Protein AF-A0A3C0X051-F1 (afdb_monomer)

pLDDT: mean 78.28, std 17.25, range [31.09, 95.81]

Solvent-accessible surface area (backbone atoms only — not comparable to full-atom values): 8917 Å² total; per-residue (Å²): 132,91,82,74,86,75,77,48,62,54,75,49,78,59,100,89,46,79,49,66,51,68,58,76,50,65,66,64,49,73,49,76,49,76,46,72,47,66,72,23,72,44,78,44,80,59,73,68,34,31,42,35,42,32,16,75,39,94,47,26,27,26,36,32,37,26,36,60,51,88,86,37,63,36,43,27,34,36,43,36,42,40,34,45,73,89,72,50,76,48,75,51,75,41,71,85,37,72,36,58,45,84,43,78,78,40,78,74,41,54,67,82,45,73,38,46,43,37,39,38,39,35,39,37,39,81,84,82,65,48,78,45,68,41,40,41,42,47,46,52,50,90,52,102,83,53,46,46,42,34,37,52,23,44,74,63,127

Structure (mmCIF, N/CA/C/O backbone):
data_AF-A0A3C0X051-F1
#
_entry.id   AF-A0A3C0X051-F1
#
loop_
_atom_site.group_PDB
_atom_site.id
_atom_site.type_symbol
_atom_site.label_atom_id
_atom_site.label_alt_id
_atom_site.label_comp_id
_atom_site.label_asym_id
_atom_site.label_entity_id
_atom_site.label_seq_id
_atom_site.pdbx_PDB_ins_code
_atom_site.Cartn_x
_atom_site.Cartn_y
_atom_site.Cartn_z
_atom_site.occupancy
_atom_site.B_iso_or_equiv
_atom_site.auth_seq_id
_atom_site.auth_comp_id
_atom_site.auth_asym_id
_atom_site.auth_atom_id
_atom_site.pdbx_PDB_model_num
ATOM 1 N N . MET A 1 1 ? 21.193 -5.596 14.760 1.00 38.62 1 MET A N 1
ATOM 2 C CA . MET A 1 1 ? 20.441 -4.502 15.402 1.00 38.62 1 MET A CA 1
ATOM 3 C C . MET A 1 1 ? 19.697 -5.107 16.568 1.00 38.62 1 MET A C 1
ATOM 5 O O . MET A 1 1 ? 19.068 -6.141 16.384 1.00 38.62 1 MET A O 1
ATOM 9 N N . GLU A 1 2 ? 19.840 -4.529 17.753 1.00 31.09 2 GLU A N 1
ATOM 10 C CA . GLU A 1 2 ? 19.081 -4.946 18.927 1.00 31.09 2 GLU A CA 1
ATOM 11 C C . GLU A 1 2 ? 17.668 -4.363 18.815 1.00 31.09 2 GLU A C 1
ATOM 13 O O . GLU A 1 2 ? 17.499 -3.149 18.740 1.00 31.09 2 GLU A O 1
ATOM 18 N N . SER A 1 3 ? 16.667 -5.236 18.709 1.00 50.62 3 SER A N 1
ATOM 19 C CA . SER A 1 3 ? 15.252 -4.871 18.630 1.00 50.62 3 SER A CA 1
ATOM 20 C C . SER A 1 3 ? 14.593 -5.276 19.942 1.00 50.62 3 SER A C 1
ATOM 22 O O . SER A 1 3 ? 13.907 -6.291 20.020 1.00 50.62 3 SER A O 1
ATOM 24 N N . THR A 1 4 ? 14.873 -4.524 21.006 1.00 55.38 4 THR A N 1
ATOM 25 C CA . THR A 1 4 ? 14.166 -4.693 22.278 1.00 55.38 4 THR A CA 1
ATOM 26 C C . THR A 1 4 ? 12.887 -3.859 22.200 1.00 55.38 4 THR A C 1
ATOM 28 O O . THR A 1 4 ? 12.978 -2.632 22.115 1.00 55.38 4 THR A O 1
ATOM 31 N N . PRO A 1 5 ? 11.689 -4.473 22.179 1.00 58.03 5 PRO A N 1
ATOM 32 C CA . PRO A 1 5 ? 10.443 -3.725 22.070 1.00 58.03 5 PRO A CA 1
ATOM 33 C C . PRO A 1 5 ? 10.262 -2.827 23.297 1.00 58.03 5 PRO A C 1
ATOM 35 O O . PRO A 1 5 ? 10.159 -3.310 24.424 1.00 58.03 5 PRO A O 1
ATOM 38 N N . ILE A 1 6 ? 10.216 -1.511 23.088 1.00 65.12 6 ILE A N 1
ATOM 39 C CA . ILE A 1 6 ? 9.981 -0.549 24.167 1.00 65.12 6 ILE A CA 1
ATOM 40 C C . ILE A 1 6 ? 8.467 -0.424 24.369 1.00 65.12 6 ILE A C 1
ATOM 42 O O . ILE A 1 6 ? 7.734 -0.018 23.464 1.00 65.12 6 ILE A O 1
ATOM 46 N N . SER A 1 7 ? 7.990 -0.783 25.562 1.00 72.44 7 SER A N 1
ATOM 47 C CA . SER A 1 7 ? 6.597 -0.591 25.972 1.00 72.44 7 SER A CA 1
ATOM 48 C C . SER A 1 7 ? 6.515 0.517 27.016 1.00 72.44 7 SER A C 1
ATOM 50 O O . SER A 1 7 ? 7.044 0.367 28.114 1.00 72.44 7 SER A O 1
ATOM 52 N N . TYR A 1 8 ? 5.807 1.599 26.698 1.00 76.75 8 TYR A N 1
ATOM 53 C CA . TYR A 1 8 ? 5.527 2.711 27.602 1.00 76.75 8 TYR A CA 1
ATOM 54 C C . TYR A 1 8 ? 4.016 2.779 27.842 1.00 76.75 8 TYR A C 1
ATOM 56 O O . TYR A 1 8 ? 3.253 3.120 26.941 1.00 76.75 8 TYR A O 1
ATOM 64 N N . LYS A 1 9 ? 3.566 2.399 29.039 1.00 85.25 9 LYS A N 1
ATOM 65 C CA . LYS A 1 9 ? 2.149 2.423 29.426 1.00 85.25 9 LYS A CA 1
ATOM 66 C C . LYS A 1 9 ? 1.991 3.320 30.642 1.00 85.25 9 LYS A C 1
ATOM 68 O O . LYS A 1 9 ? 2.782 3.222 31.576 1.00 85.25 9 LYS A O 1
ATOM 73 N N . LEU A 1 10 ? 0.979 4.176 30.629 1.00 87.06 10 LEU A N 1
ATOM 74 C CA . LEU A 1 10 ? 0.605 4.991 31.776 1.00 87.06 10 LEU A CA 1
ATOM 75 C C . LEU A 1 10 ? -0.553 4.307 32.499 1.00 87.06 10 LEU A C 1
ATOM 77 O O . LEU A 1 10 ? -1.469 3.798 31.858 1.00 87.06 10 LEU A O 1
ATOM 81 N N . ASN A 1 11 ? -0.511 4.291 33.825 1.00 90.94 11 ASN A N 1
ATOM 82 C CA . ASN A 1 11 ? -1.621 3.843 34.653 1.00 90.94 11 ASN A CA 1
ATOM 83 C C . ASN A 1 11 ? -2.199 5.056 35.385 1.00 90.94 11 ASN A C 1
ATOM 85 O O . ASN A 1 11 ? -1.459 5.826 35.998 1.00 90.94 11 ASN A O 1
ATOM 89 N N . PHE A 1 12 ? -3.511 5.228 35.289 1.00 89.44 12 PHE A N 1
ATOM 90 C CA . PHE A 1 12 ? -4.265 6.245 36.001 1.00 89.44 12 PHE A CA 1
ATOM 91 C C . PHE A 1 12 ? -5.155 5.548 37.018 1.00 89.44 12 PHE A C 1
ATOM 93 O O . PHE A 1 12 ? -6.015 4.746 36.646 1.00 89.44 12 PHE A O 1
ATOM 100 N N . LYS A 1 13 ? -4.952 5.871 38.295 1.00 92.75 13 LYS A N 1
ATOM 101 C CA . LYS A 1 13 ? -5.675 5.253 39.401 1.00 92.75 13 LYS A CA 1
ATOM 102 C C . LYS A 1 13 ? -6.379 6.297 40.252 1.00 92.75 13 LYS A C 1
ATOM 104 O O . LYS A 1 13 ? -5.756 7.236 40.743 1.00 92.75 13 LYS A O 1
ATOM 109 N N . THR A 1 14 ? -7.674 6.099 40.442 1.00 91.25 14 THR A N 1
ATOM 110 C CA . THR A 1 14 ? -8.524 6.831 41.383 1.00 91.25 14 THR A CA 1
ATOM 111 C C . THR A 1 14 ? -9.233 5.828 42.297 1.00 91.25 14 THR A C 1
ATOM 113 O O . THR A 1 14 ? -9.035 4.619 42.177 1.00 91.25 14 THR A O 1
ATOM 116 N N . PHE A 1 15 ? -10.057 6.308 43.232 1.00 85.06 15 PHE A N 1
ATOM 117 C CA . PHE A 1 15 ? -10.869 5.425 44.079 1.00 85.06 15 PHE A CA 1
ATOM 118 C C . PHE A 1 15 ? -11.932 4.637 43.290 1.00 85.06 15 PHE A C 1
ATOM 120 O O . PHE A 1 15 ? -12.373 3.591 43.755 1.00 85.06 15 PHE A O 1
ATOM 127 N N . GLU A 1 16 ? -12.327 5.118 42.108 1.00 90.25 16 GLU A N 1
ATOM 128 C CA . GLU A 1 16 ? -13.413 4.544 41.300 1.00 90.25 16 GLU A CA 1
ATOM 129 C C . GLU A 1 16 ? -12.917 3.827 40.037 1.00 90.25 16 GLU A C 1
ATOM 131 O O . GLU A 1 16 ? -13.637 3.002 39.476 1.00 90.25 16 GLU A O 1
ATOM 136 N N . GLN A 1 17 ? -11.703 4.131 39.561 1.00 83.31 17 GLN A N 1
ATOM 137 C CA . GLN A 1 17 ? -11.182 3.613 38.297 1.00 83.31 17 GLN A CA 1
ATOM 138 C C . GLN A 1 17 ? -9.691 3.284 38.367 1.00 83.31 17 GLN A C 1
ATOM 140 O O . GLN A 1 17 ? -8.900 3.981 38.999 1.00 83.31 17 GLN A O 1
ATOM 145 N N . ASP A 1 18 ? -9.310 2.237 37.640 1.00 92.88 18 ASP A N 1
ATOM 146 C CA . ASP A 1 18 ? -7.927 1.829 37.410 1.00 92.88 18 ASP A CA 1
ATOM 147 C C . ASP A 1 18 ? -7.771 1.564 35.906 1.00 92.88 18 ASP A C 1
ATOM 149 O O . ASP A 1 18 ? -8.214 0.538 35.386 1.00 92.88 18 ASP A O 1
ATOM 153 N N . ILE A 1 19 ? -7.248 2.553 35.177 1.00 88.25 19 ILE A N 1
ATOM 154 C CA . ILE A 1 19 ? -7.156 2.531 33.713 1.00 88.25 19 ILE A CA 1
ATOM 155 C C . ILE A 1 19 ? -5.688 2.535 33.313 1.00 88.25 19 ILE A C 1
ATOM 157 O O . ILE A 1 19 ? -4.938 3.453 33.636 1.00 88.25 19 ILE A O 1
ATOM 161 N N . THR A 1 20 ? -5.287 1.535 32.533 1.00 87.50 20 THR A N 1
ATOM 162 C CA . THR A 1 20 ? -3.956 1.490 31.920 1.00 87.50 20 THR A CA 1
ATOM 163 C C . THR A 1 20 ? -4.067 1.820 30.441 1.00 87.50 20 THR A C 1
ATOM 165 O O . THR A 1 20 ? -4.882 1.229 29.730 1.00 87.50 20 THR A O 1
ATOM 168 N N . THR A 1 21 ? -3.249 2.753 29.960 1.00 77.94 21 THR A N 1
ATOM 169 C CA . THR A 1 21 ? -3.206 3.078 28.537 1.00 77.94 21 THR A CA 1
ATOM 170 C C . THR A 1 21 ? -2.700 1.877 27.732 1.00 77.94 21 THR A C 1
ATOM 172 O O . THR A 1 21 ? -1.866 1.098 28.215 1.00 77.94 21 THR A O 1
ATOM 175 N N . PRO A 1 22 ? -3.116 1.740 26.463 1.00 73.88 22 PRO A N 1
ATOM 176 C CA . PRO A 1 22 ? -2.357 0.934 25.514 1.00 73.88 22 PRO A CA 1
ATOM 177 C C . PRO A 1 22 ? -0.908 1.448 25.410 1.00 73.88 22 PRO A C 1
ATOM 179 O O . PRO A 1 22 ? -0.571 2.518 25.929 1.00 73.88 22 PRO A O 1
ATOM 182 N N . ASN A 1 23 ? -0.033 0.669 24.764 1.00 75.75 23 ASN A N 1
ATOM 183 C CA . ASN A 1 23 ? 1.353 1.089 24.558 1.00 75.75 23 ASN A CA 1
ATOM 184 C C . ASN A 1 23 ? 1.379 2.434 23.813 1.00 75.75 23 ASN A C 1
ATOM 186 O O . ASN A 1 23 ? 0.811 2.544 22.728 1.00 75.75 23 ASN A O 1
ATOM 190 N N . LEU A 1 24 ? 2.024 3.442 24.403 1.00 68.94 24 LEU A N 1
ATOM 191 C CA . LEU A 1 24 ? 2.071 4.802 23.867 1.00 68.94 24 LEU A CA 1
ATOM 192 C C . LEU A 1 24 ? 2.844 4.865 22.542 1.00 68.94 24 LEU A C 1
ATOM 194 O O . LEU A 1 24 ? 2.601 5.742 21.717 1.00 68.94 24 LEU A O 1
ATOM 198 N N . PHE A 1 25 ? 3.733 3.896 22.318 1.00 63.12 25 PHE A N 1
ATOM 199 C CA . PHE A 1 25 ? 4.405 3.683 21.045 1.00 63.12 25 PHE A CA 1
ATOM 200 C C . PHE A 1 25 ? 3.888 2.401 20.400 1.00 63.12 25 PHE A C 1
ATOM 202 O O . PHE A 1 25 ? 4.089 1.308 20.922 1.00 63.12 25 PHE A O 1
ATOM 209 N N . ALA A 1 26 ? 3.249 2.503 19.238 1.00 59.69 26 ALA A N 1
ATOM 210 C CA . ALA A 1 26 ? 3.045 1.316 18.421 1.00 59.69 26 ALA A CA 1
ATOM 211 C C . ALA A 1 26 ? 4.416 0.845 17.899 1.00 59.69 26 ALA A C 1
ATOM 213 O O . ALA A 1 26 ? 5.175 1.678 17.395 1.00 59.69 26 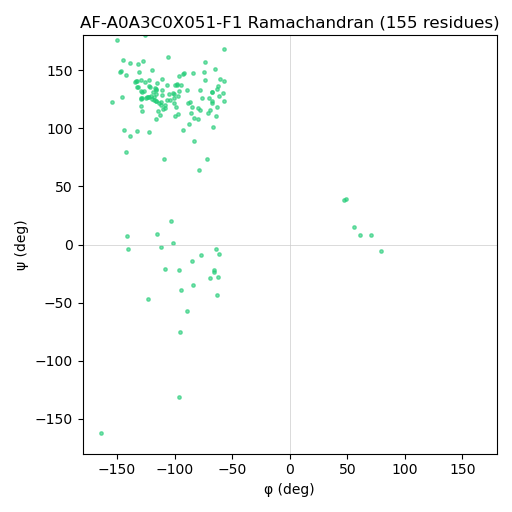ALA A O 1
ATOM 214 N N . PRO A 1 27 ? 4.763 -0.450 18.012 1.00 61.25 27 PRO A N 1
ATOM 215 C CA . PRO A 1 27 ? 6.000 -0.948 17.433 1.00 61.25 27 PRO A CA 1
ATOM 216 C C . PRO A 1 27 ? 5.956 -0.742 15.917 1.00 61.25 27 PRO A C 1
ATOM 218 O O . PRO A 1 27 ? 4.997 -1.138 15.248 1.00 61.25 27 PRO A O 1
ATOM 221 N N . TYR A 1 28 ? 6.993 -0.110 15.371 1.00 62.34 28 TYR A N 1
ATOM 222 C CA . TYR A 1 28 ? 7.163 -0.028 13.928 1.00 62.34 28 TYR A CA 1
ATOM 223 C C . TYR A 1 28 ? 7.516 -1.414 13.406 1.00 62.34 28 TYR A C 1
ATOM 225 O O . TYR A 1 28 ? 8.446 -2.053 13.890 1.00 62.34 28 TYR A O 1
ATOM 233 N N . SER A 1 29 ? 6.749 -1.893 12.433 1.00 69.12 29 SER A N 1
ATOM 234 C CA . SER A 1 29 ? 7.117 -3.106 11.707 1.00 69.12 29 SER A CA 1
ATOM 235 C C . SER A 1 29 ? 7.996 -2.722 10.529 1.00 69.12 29 SER A C 1
ATOM 237 O O . SER A 1 29 ? 7.552 -1.936 9.697 1.00 69.12 29 SER A O 1
ATOM 239 N N . GLU A 1 30 ? 9.208 -3.270 10.468 1.00 71.50 30 GLU A N 1
ATOM 240 C CA . GLU A 1 30 ? 10.137 -3.086 9.353 1.00 71.50 30 GLU A CA 1
ATOM 241 C C . GLU A 1 30 ? 10.115 -4.294 8.423 1.00 71.50 30 GLU A C 1
ATOM 243 O O . GLU A 1 30 ? 10.214 -5.440 8.856 1.00 71.50 30 GLU A O 1
ATOM 248 N N . TYR A 1 31 ? 9.958 -4.028 7.127 1.00 73.38 31 TYR A N 1
ATOM 249 C CA . TYR A 1 31 ? 9.935 -5.050 6.085 1.00 73.38 31 TYR A CA 1
ATOM 250 C C . TYR A 1 31 ? 11.072 -4.793 5.114 1.00 73.38 31 TYR A C 1
ATOM 252 O O . TYR A 1 31 ? 11.133 -3.709 4.534 1.00 73.38 31 TYR A O 1
ATOM 260 N N . HIS A 1 32 ? 11.913 -5.805 4.910 1.00 75.56 32 HIS A N 1
ATOM 261 C CA . HIS A 1 32 ? 13.021 -5.785 3.964 1.00 75.56 32 HIS A CA 1
ATOM 262 C C . HIS A 1 32 ? 12.793 -6.838 2.883 1.00 75.56 32 HIS A C 1
ATOM 264 O O . HIS A 1 32 ? 12.474 -7.986 3.186 1.00 75.56 32 HIS A O 1
ATOM 270 N N . ALA A 1 33 ? 12.987 -6.456 1.627 1.00 78.25 33 ALA A N 1
ATOM 271 C CA . ALA A 1 33 ? 12.955 -7.365 0.491 1.00 78.25 33 ALA A CA 1
ATOM 272 C C . ALA A 1 33 ? 13.942 -6.893 -0.573 1.00 78.25 33 ALA A C 1
ATOM 274 O O . ALA A 1 33 ? 14.175 -5.691 -0.708 1.00 78.25 33 ALA A O 1
ATOM 275 N N . ASP A 1 34 ? 14.498 -7.840 -1.326 1.00 82.38 34 ASP A N 1
ATOM 276 C CA . ASP A 1 34 ? 15.302 -7.538 -2.503 1.00 82.38 34 ASP A CA 1
ATOM 277 C C . ASP A 1 34 ? 14.390 -7.313 -3.717 1.00 82.38 34 ASP A C 1
ATOM 279 O O . ASP A 1 34 ? 13.768 -8.236 -4.249 1.00 82.38 34 ASP A O 1
ATOM 283 N N . LEU A 1 35 ? 14.308 -6.053 -4.141 1.00 81.00 35 LEU A N 1
ATOM 284 C CA . LEU A 1 35 ? 13.534 -5.610 -5.299 1.00 81.00 35 LEU A CA 1
ATOM 285 C C . LEU A 1 35 ? 14.411 -5.318 -6.533 1.00 81.00 35 LEU A C 1
ATOM 287 O O . LEU A 1 35 ? 13.992 -4.587 -7.430 1.00 81.00 35 LEU A O 1
ATOM 291 N N . SER A 1 36 ? 15.633 -5.859 -6.592 1.00 80.56 36 SER A N 1
ATOM 292 C CA . SER A 1 36 ? 16.592 -5.591 -7.675 1.00 80.56 36 SER A CA 1
ATOM 293 C C . SER A 1 36 ? 16.202 -6.182 -9.037 1.00 80.56 36 SER A C 1
ATOM 295 O O . SER A 1 36 ? 16.554 -5.607 -10.070 1.00 80.56 36 SER A O 1
ATOM 297 N N . ALA A 1 37 ? 15.465 -7.296 -9.060 1.00 87.31 37 ALA A N 1
ATOM 298 C CA . ALA A 1 37 ? 15.022 -7.953 -10.286 1.00 87.31 37 ALA A CA 1
ATOM 299 C C . ALA A 1 37 ? 13.640 -7.459 -10.744 1.00 87.31 37 ALA A C 1
ATOM 301 O O . ALA A 1 37 ? 12.763 -7.138 -9.940 1.00 87.31 37 ALA A O 1
ATOM 302 N N . VAL A 1 38 ? 13.419 -7.432 -12.061 1.00 90.19 38 VAL A N 1
ATOM 303 C CA . VAL A 1 38 ? 12.092 -7.151 -12.630 1.00 90.19 38 VAL A CA 1
ATOM 304 C C . VAL A 1 38 ? 11.119 -8.241 -12.182 1.00 90.19 38 VAL A C 1
ATOM 306 O O . VAL A 1 38 ? 11.449 -9.424 -12.212 1.00 90.19 38 VAL A O 1
ATOM 309 N N . ASN A 1 39 ? 9.913 -7.834 -11.791 1.00 91.44 39 ASN A N 1
ATOM 310 C CA . ASN A 1 39 ? 8.877 -8.651 -11.160 1.00 91.44 39 ASN A CA 1
ATOM 311 C C . ASN A 1 39 ? 9.163 -9.102 -9.721 1.00 91.44 39 ASN A C 1
ATOM 313 O O . ASN A 1 39 ? 8.364 -9.866 -9.182 1.00 91.44 39 ASN A O 1
ATOM 317 N N . SER A 1 40 ? 10.216 -8.609 -9.062 1.00 89.12 40 SER A N 1
ATOM 318 C CA . SER A 1 40 ? 10.315 -8.735 -7.605 1.00 89.12 40 SER A CA 1
ATOM 319 C C . SER A 1 40 ? 9.146 -8.023 -6.924 1.00 89.12 40 SER A C 1
ATOM 321 O O . SER A 1 40 ? 8.719 -6.949 -7.359 1.00 89.12 40 SER A O 1
ATOM 323 N N . VAL A 1 41 ? 8.636 -8.615 -5.843 1.00 91.56 41 VAL A N 1
ATOM 324 C CA . VAL A 1 41 ? 7.461 -8.123 -5.118 1.00 91.56 41 VAL A CA 1
ATOM 325 C C . VAL A 1 41 ? 7.730 -8.085 -3.618 1.00 91.56 41 VAL A C 1
ATOM 327 O O . VAL A 1 41 ? 8.231 -9.047 -3.042 1.00 91.56 41 VAL A O 1
ATOM 330 N N . LEU A 1 42 ? 7.330 -6.986 -2.981 1.00 89.50 42 LEU A N 1
ATOM 331 C CA . LEU A 1 42 ? 7.189 -6.863 -1.537 1.00 89.50 42 LEU A CA 1
ATOM 332 C C . LEU A 1 42 ? 5.718 -6.622 -1.208 1.00 89.50 42 LEU A C 1
ATOM 334 O O . LEU A 1 42 ? 5.113 -5.653 -1.669 1.00 89.50 42 LEU A O 1
ATOM 338 N N . THR A 1 43 ? 5.171 -7.489 -0.365 1.00 91.06 43 THR A N 1
ATOM 339 C CA . THR A 1 43 ? 3.782 -7.440 0.083 1.00 91.06 43 THR A CA 1
ATOM 340 C C . THR A 1 43 ? 3.750 -7.132 1.571 1.00 91.06 43 THR A C 1
ATOM 342 O O . THR A 1 43 ? 4.319 -7.868 2.373 1.00 91.06 43 THR A O 1
ATOM 345 N N . ILE A 1 44 ? 3.077 -6.047 1.938 1.00 87.81 44 ILE A N 1
ATOM 346 C CA . ILE A 1 44 ? 2.934 -5.597 3.319 1.00 87.81 44 ILE A CA 1
ATOM 347 C C . ILE A 1 44 ? 1.462 -5.749 3.703 1.00 87.81 44 ILE A C 1
ATOM 349 O O . ILE A 1 44 ? 0.612 -5.035 3.152 1.00 87.81 44 ILE A O 1
ATOM 353 N N . PRO A 1 45 ? 1.132 -6.677 4.618 1.00 88.19 45 PRO A N 1
ATOM 354 C CA . PRO A 1 45 ? -0.217 -6.766 5.145 1.00 88.19 45 PRO A CA 1
ATOM 355 C C . PRO A 1 45 ? -0.505 -5.520 5.985 1.00 88.19 45 PRO A C 1
ATOM 357 O O . PRO A 1 45 ? 0.294 -5.132 6.836 1.00 88.19 45 PRO A O 1
ATOM 360 N N . LEU A 1 46 ? -1.646 -4.887 5.728 1.00 85.56 46 LEU A N 1
ATOM 361 C CA . LEU A 1 46 ? -2.231 -3.906 6.636 1.00 85.56 46 LEU A CA 1
ATOM 362 C C . LEU A 1 46 ? -3.271 -4.652 7.493 1.00 85.56 46 LEU A C 1
ATOM 364 O O . LEU A 1 46 ? -2.973 -5.726 8.008 1.00 85.56 46 LEU A O 1
ATOM 368 N N . LYS A 1 47 ? -4.496 -4.131 7.628 1.00 86.56 47 LYS A N 1
ATOM 369 C CA . LYS A 1 47 ? -5.610 -4.843 8.272 1.00 86.56 47 LYS A CA 1
ATOM 370 C C . LYS A 1 47 ? -6.486 -5.562 7.239 1.00 86.56 47 LYS A C 1
ATOM 372 O O . LYS A 1 47 ? -6.370 -6.768 7.044 1.00 86.56 47 LYS A O 1
ATOM 377 N N . ASN A 1 48 ? -7.298 -4.789 6.518 1.00 90.06 48 ASN A N 1
ATOM 378 C CA . ASN A 1 48 ? -8.225 -5.270 5.487 1.00 90.06 48 ASN A CA 1
ATOM 379 C C . ASN A 1 48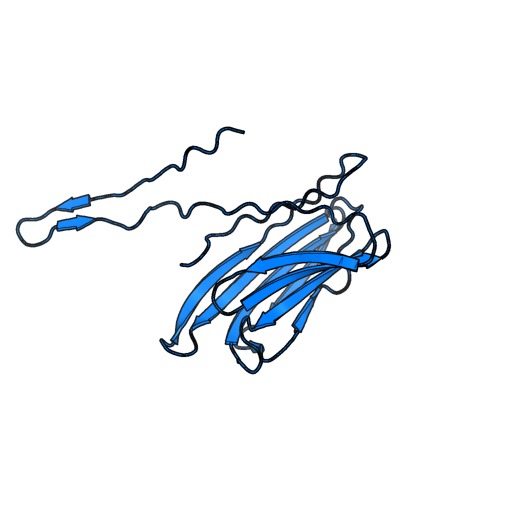 ? -7.675 -5.058 4.067 1.00 90.06 48 ASN A C 1
ATOM 381 O O . ASN A 1 48 ? -8.330 -5.381 3.078 1.00 90.06 48 ASN A O 1
ATOM 385 N N . LEU A 1 49 ? -6.464 -4.512 3.969 1.00 92.50 49 LEU A N 1
ATOM 386 C CA . LEU A 1 49 ? -5.777 -4.178 2.732 1.00 92.50 49 LEU A CA 1
ATOM 387 C C . LEU A 1 49 ? -4.388 -4.802 2.709 1.00 92.50 49 LEU A C 1
ATOM 389 O O . LEU A 1 49 ? -3.776 -5.065 3.746 1.00 92.50 49 LEU A O 1
ATOM 393 N N . VAL A 1 50 ? -3.871 -4.948 1.501 1.00 93.12 50 VAL A N 1
ATOM 394 C CA . VAL A 1 50 ? -2.503 -5.356 1.222 1.00 93.12 50 VAL A CA 1
ATOM 395 C C . VAL A 1 50 ? -1.849 -4.272 0.376 1.00 93.12 50 VAL A C 1
ATOM 397 O O . VAL A 1 50 ? -2.395 -3.871 -0.652 1.00 93.12 50 VAL A O 1
ATOM 400 N N . LEU A 1 51 ? -0.693 -3.783 0.825 1.00 91.75 51 LEU A N 1
ATOM 401 C C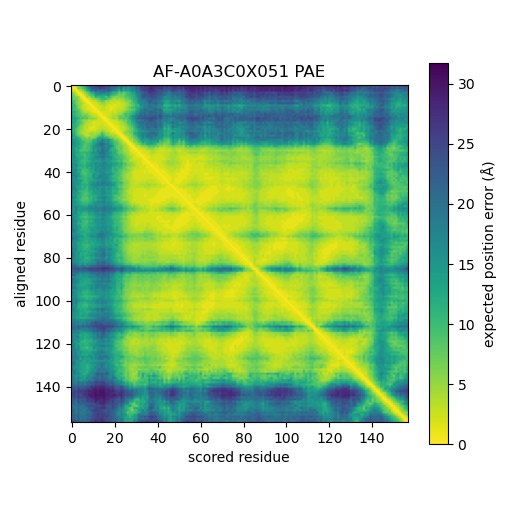A . LEU A 1 51 ? 0.139 -2.837 0.087 1.00 91.75 51 LEU A CA 1
ATOM 402 C C . LEU A 1 51 ? 1.243 -3.607 -0.638 1.00 91.75 51 LEU A C 1
ATOM 404 O O . LEU A 1 51 ? 1.981 -4.371 -0.021 1.00 91.75 51 LEU A O 1
ATOM 408 N N . THR A 1 52 ? 1.378 -3.382 -1.937 1.00 92.75 52 THR A N 1
ATOM 409 C CA . THR A 1 52 ? 2.316 -4.109 -2.789 1.00 92.75 52 THR A CA 1
ATOM 410 C C . THR A 1 52 ? 3.255 -3.146 -3.491 1.00 92.75 52 THR A C 1
ATOM 412 O O . THR A 1 52 ? 2.806 -2.233 -4.185 1.00 92.75 52 THR A O 1
ATOM 415 N N . TYR A 1 53 ? 4.551 -3.406 -3.351 1.00 90.56 53 TYR A N 1
ATOM 416 C CA . TYR A 1 53 ? 5.613 -2.813 -4.153 1.00 90.56 53 TYR A CA 1
ATOM 417 C C . TYR A 1 53 ? 6.078 -3.860 -5.157 1.00 90.56 53 TYR A C 1
ATOM 419 O O . TYR A 1 53 ? 6.451 -4.962 -4.762 1.00 90.56 53 TYR A O 1
ATOM 427 N N . GLN A 1 54 ? 6.047 -3.536 -6.444 1.00 92.62 54 GLN A N 1
ATOM 428 C CA . GLN A 1 54 ? 6.471 -4.441 -7.508 1.00 92.62 54 GLN A CA 1
ATOM 429 C C . GLN A 1 54 ? 7.475 -3.740 -8.411 1.00 92.62 54 GLN A C 1
ATOM 431 O O . GLN A 1 54 ? 7.165 -2.689 -8.963 1.00 92.62 54 GLN A O 1
ATOM 436 N N . THR A 1 55 ? 8.641 -4.336 -8.629 1.00 91.44 55 THR A N 1
ATOM 437 C CA . THR A 1 55 ? 9.604 -3.834 -9.612 1.00 91.44 55 THR A CA 1
ATOM 438 C C . THR A 1 55 ? 9.070 -4.087 -11.016 1.00 91.44 55 THR A C 1
ATOM 440 O O . THR A 1 55 ? 8.925 -5.233 -11.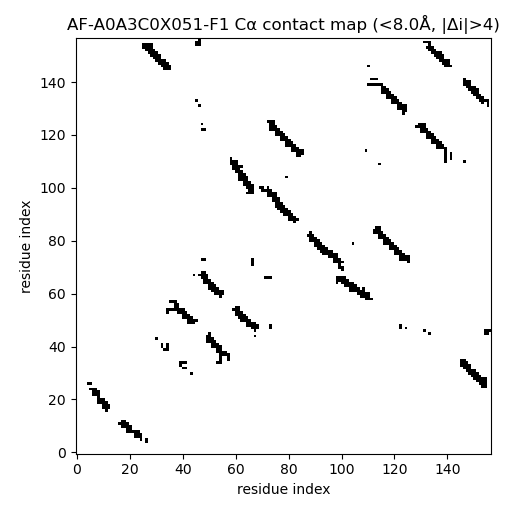437 1.00 91.44 55 THR A O 1
ATOM 443 N N . THR A 1 56 ? 8.748 -3.024 -11.746 1.00 92.44 56 THR A N 1
ATOM 444 C CA . THR A 1 56 ? 8.194 -3.099 -13.108 1.00 92.44 56 THR A CA 1
ATOM 445 C C . THR A 1 56 ? 9.270 -2.946 -14.177 1.00 92.44 56 THR A C 1
ATOM 447 O O . THR A 1 56 ? 9.089 -3.409 -15.301 1.00 92.44 56 THR A O 1
ATOM 450 N N . SER A 1 57 ? 10.410 -2.344 -13.835 1.00 88.81 57 SER A N 1
ATOM 451 C CA . SER A 1 57 ? 11.562 -2.204 -14.726 1.00 88.81 57 SER A CA 1
ATOM 452 C C . SER A 1 57 ? 12.874 -2.176 -13.942 1.00 88.81 57 SER A C 1
ATOM 454 O O . SER A 1 57 ? 12.883 -2.140 -12.714 1.00 88.81 57 SER A O 1
ATOM 456 N N . ALA A 1 58 ? 14.006 -2.131 -14.647 1.00 83.69 58 ALA A N 1
ATOM 457 C CA . ALA A 1 58 ? 15.333 -2.041 -14.033 1.00 83.69 58 ALA A CA 1
ATOM 458 C C . ALA A 1 58 ? 15.567 -0.769 -13.186 1.00 83.69 58 ALA A C 1
ATOM 460 O O . ALA A 1 58 ? 16.621 -0.644 -12.555 1.00 83.69 58 ALA A O 1
ATOM 461 N N . SER A 1 59 ? 14.649 0.200 -13.211 1.00 82.12 59 SER A N 1
ATOM 462 C CA . SER A 1 59 ? 14.741 1.444 -12.442 1.00 82.12 59 SER A CA 1
ATOM 463 C C . SER A 1 59 ? 13.405 1.918 -11.874 1.00 82.12 59 SER A C 1
ATOM 465 O O . SER A 1 59 ? 13.367 3.034 -11.370 1.00 82.12 59 SER A O 1
ATOM 467 N N . ALA A 1 60 ? 12.328 1.133 -11.968 1.00 85.88 60 ALA A N 1
ATOM 468 C CA . ALA A 1 60 ? 10.995 1.556 -11.547 1.00 85.88 60 ALA A CA 1
ATOM 469 C C . ALA A 1 60 ? 10.290 0.500 -10.694 1.00 85.88 60 ALA A C 1
ATOM 471 O O . ALA A 1 60 ? 10.354 -0.703 -10.965 1.00 85.88 60 ALA A O 1
ATOM 472 N N . VAL A 1 61 ? 9.583 0.986 -9.680 1.00 88.69 61 VAL A N 1
ATOM 473 C CA . VAL A 1 61 ? 8.722 0.224 -8.785 1.00 88.69 61 VAL A CA 1
ATOM 474 C C . VAL A 1 61 ? 7.318 0.810 -8.862 1.00 88.69 61 VAL A C 1
ATOM 476 O O . VAL A 1 61 ? 7.136 2.021 -8.844 1.00 88.69 61 VAL A O 1
ATOM 479 N N . ARG A 1 62 ? 6.314 -0.055 -8.929 1.00 91.75 62 ARG A N 1
ATOM 480 C CA . ARG A 1 62 ? 4.904 0.305 -8.831 1.00 91.75 62 ARG A CA 1
ATOM 481 C C . ARG A 1 62 ? 4.418 0.063 -7.413 1.00 91.75 62 ARG A C 1
ATOM 483 O O . ARG A 1 62 ? 4.692 -0.991 -6.835 1.00 91.75 62 ARG A O 1
ATOM 490 N N . ILE A 1 63 ? 3.636 1.000 -6.895 1.00 90.62 63 ILE A N 1
ATOM 491 C CA . ILE A 1 63 ? 2.935 0.887 -5.620 1.00 90.62 63 ILE A CA 1
ATOM 492 C C . ILE A 1 63 ? 1.450 0.684 -5.902 1.00 90.62 63 ILE A C 1
ATOM 494 O O . ILE A 1 63 ? 0.805 1.489 -6.574 1.00 90.62 63 ILE A O 1
ATOM 498 N N . SER A 1 64 ? 0.877 -0.387 -5.363 1.00 93.88 64 SER A N 1
ATOM 499 C CA . SER A 1 64 ? -0.560 -0.646 -5.462 1.00 93.88 64 SER A CA 1
ATOM 500 C C . SER A 1 64 ? -1.135 -1.162 -4.154 1.00 93.88 64 SER A C 1
ATOM 502 O O . SER A 1 64 ? -0.417 -1.746 -3.347 1.00 93.88 64 SER A O 1
ATOM 504 N N . ILE A 1 65 ? -2.435 -0.961 -3.965 1.00 94.38 65 ILE A N 1
ATOM 505 C CA . ILE A 1 65 ? -3.207 -1.536 -2.865 1.00 94.38 65 ILE A CA 1
ATOM 506 C C . ILE A 1 65 ? -4.323 -2.412 -3.405 1.00 94.38 65 ILE A C 1
ATOM 508 O O . ILE A 1 65 ? -4.854 -2.161 -4.486 1.00 94.38 65 ILE A O 1
ATOM 512 N N . ALA A 1 66 ? -4.690 -3.426 -2.638 1.00 95.81 66 ALA A N 1
ATOM 513 C CA . ALA A 1 66 ? -5.855 -4.254 -2.904 1.00 95.81 66 ALA A CA 1
ATOM 514 C C . ALA A 1 66 ? -6.507 -4.686 -1.582 1.00 95.81 66 ALA A C 1
ATOM 516 O O . ALA A 1 66 ? -5.830 -4.687 -0.546 1.00 95.81 66 ALA A O 1
ATOM 517 N N . PRO A 1 67 ? -7.794 -5.072 -1.594 1.00 95.12 67 PRO A N 1
ATOM 518 C CA . PRO A 1 67 ? -8.409 -5.766 -0.472 1.00 95.12 67 PRO A CA 1
ATOM 519 C C . PRO A 1 67 ? -7.630 -7.040 -0.162 1.00 95.12 67 PRO A C 1
ATOM 521 O O . PRO A 1 67 ? -7.170 -7.734 -1.069 1.00 95.12 67 PRO A O 1
ATOM 524 N N . LYS A 1 68 ? -7.470 -7.332 1.128 1.00 93.25 68 LYS A N 1
ATOM 525 C CA . LYS A 1 68 ? -6.824 -8.564 1.584 1.00 93.25 68 LYS A CA 1
ATOM 526 C C . LYS A 1 68 ? -7.620 -9.795 1.145 1.00 93.25 68 LYS A C 1
ATOM 528 O O . LYS A 1 68 ? -7.038 -10.761 0.667 1.00 93.25 68 LYS A O 1
ATOM 533 N N . GLU A 1 69 ? -8.940 -9.721 1.285 1.00 91.94 69 GLU A N 1
ATOM 534 C CA . GLU A 1 69 ? -9.861 -10.785 0.896 1.00 91.94 69 GLU A CA 1
ATOM 535 C C . GLU A 1 69 ? -10.430 -10.510 -0.500 1.00 91.94 69 GLU A C 1
ATOM 537 O O . GLU A 1 69 ? -10.891 -9.405 -0.799 1.00 91.94 69 GLU A O 1
ATOM 542 N N . SER A 1 70 ? -10.409 -11.520 -1.369 1.00 89.00 70 SER A N 1
ATOM 543 C CA . SER A 1 70 ? -10.932 -11.396 -2.733 1.00 89.00 70 SER A CA 1
ATOM 544 C C . SER A 1 70 ? -12.437 -11.115 -2.719 1.00 89.00 70 SER A C 1
ATOM 546 O O . SER A 1 70 ? -13.188 -11.761 -1.992 1.00 89.00 70 SER A O 1
ATOM 548 N N . GLY A 1 71 ? -12.886 -10.145 -3.517 1.00 88.94 71 GLY A N 1
ATOM 549 C CA . GLY A 1 71 ? -14.287 -9.712 -3.552 1.00 88.94 71 GLY A CA 1
ATOM 550 C C . GLY A 1 71 ? -14.700 -8.774 -2.411 1.00 88.94 71 GLY A C 1
ATOM 551 O O . GLY A 1 71 ? -15.810 -8.244 -2.444 1.00 88.94 71 GLY A O 1
ATOM 552 N N . ALA A 1 72 ? -13.829 -8.513 -1.430 1.00 92.12 72 ALA A N 1
ATOM 553 C CA . ALA A 1 72 ? -14.094 -7.507 -0.408 1.00 92.12 72 ALA A CA 1
ATOM 554 C C . ALA A 1 72 ? -13.961 -6.085 -0.970 1.00 92.12 72 ALA A C 1
ATOM 556 O O . ALA A 1 72 ? -13.281 -5.832 -1.962 1.00 92.12 72 ALA A O 1
ATOM 557 N N . SER A 1 73 ? -14.610 -5.133 -0.303 1.00 93.75 73 SER A N 1
ATOM 558 C CA . SER A 1 73 ? -14.483 -3.707 -0.593 1.00 93.75 73 SER A CA 1
ATOM 559 C C . SER A 1 73 ? -14.176 -2.955 0.691 1.00 93.75 73 SER A C 1
ATOM 561 O O . SER A 1 73 ? -14.835 -3.163 1.709 1.00 93.75 73 SER A O 1
ATOM 563 N N . VAL A 1 74 ? -13.170 -2.087 0.643 1.00 94.25 74 VAL A N 1
ATOM 564 C CA . VAL A 1 74 ? -12.700 -1.330 1.805 1.00 94.25 74 VAL A CA 1
ATOM 565 C C . VAL A 1 74 ? -12.723 0.151 1.467 1.00 94.25 74 VAL A C 1
ATOM 567 O O . VAL A 1 74 ? -12.142 0.574 0.469 1.00 94.25 74 VAL A O 1
ATOM 570 N N . LEU A 1 75 ? -13.398 0.937 2.301 1.00 95.69 75 LEU A N 1
ATOM 571 C CA . LEU A 1 75 ? -13.387 2.390 2.194 1.00 95.69 75 LEU A CA 1
ATOM 572 C C . LEU A 1 75 ? -12.076 2.930 2.766 1.00 95.69 75 LEU A C 1
ATOM 574 O O . LEU A 1 75 ? -11.663 2.519 3.854 1.00 95.69 75 LEU A O 1
ATOM 578 N N . ILE A 1 76 ? -11.425 3.841 2.047 1.00 94.44 76 ILE A N 1
ATOM 579 C CA . ILE A 1 76 ? -10.144 4.412 2.453 1.00 94.44 76 ILE A CA 1
ATOM 580 C C . ILE A 1 76 ? -10.112 5.932 2.346 1.00 94.44 76 ILE A C 1
ATOM 582 O O . ILE A 1 76 ? -10.775 6.521 1.493 1.00 94.44 76 ILE A O 1
ATOM 586 N N . ASP A 1 77 ? -9.233 6.521 3.155 1.00 93.06 77 ASP A N 1
ATOM 587 C CA . ASP A 1 77 ? -8.622 7.813 2.866 1.00 93.06 77 ASP A CA 1
ATOM 588 C C . ASP A 1 77 ? -7.119 7.621 2.698 1.00 93.06 77 ASP A C 1
ATOM 590 O O . ASP A 1 77 ? -6.460 7.058 3.571 1.00 93.06 77 ASP A O 1
ATOM 594 N N . MET A 1 78 ? -6.533 8.123 1.623 1.00 92.69 78 MET A N 1
ATOM 595 C CA . MET A 1 78 ? -5.112 7.973 1.349 1.00 92.69 78 MET A CA 1
ATOM 596 C C . MET A 1 78 ? -4.489 9.287 0.913 1.00 92.69 78 MET A C 1
ATOM 598 O O . MET A 1 78 ? -5.077 10.069 0.175 1.00 92.69 78 MET A O 1
ATOM 602 N N . ARG A 1 79 ? -3.276 9.527 1.408 1.00 91.94 79 ARG A N 1
ATOM 603 C CA . ARG A 1 79 ? -2.414 10.646 1.033 1.00 91.94 79 ARG A CA 1
ATOM 604 C C . ARG A 1 79 ? -1.048 10.079 0.689 1.00 91.94 79 ARG A C 1
ATOM 606 O O . ARG A 1 79 ? -0.403 9.484 1.554 1.00 91.94 79 ARG A O 1
ATOM 613 N N . ARG A 1 80 ? -0.605 10.274 -0.548 1.00 89.81 80 ARG A N 1
ATOM 614 C CA . ARG A 1 80 ? 0.736 9.912 -1.014 1.00 89.81 80 ARG A CA 1
ATOM 615 C C . ARG A 1 80 ? 1.486 11.166 -1.436 1.00 89.81 80 ARG A C 1
ATOM 617 O O . ARG A 1 80 ? 0.925 11.984 -2.156 1.00 89.81 80 ARG A O 1
ATOM 624 N N . ALA A 1 81 ? 2.741 11.287 -1.023 1.00 87.00 81 ALA A N 1
ATOM 625 C CA . ALA A 1 81 ? 3.666 12.301 -1.507 1.00 87.00 81 ALA A CA 1
ATOM 626 C C . ALA A 1 81 ? 4.972 11.643 -1.964 1.00 87.00 81 ALA A C 1
ATOM 628 O O . ALA A 1 81 ? 5.545 10.841 -1.222 1.00 87.00 81 ALA A O 1
ATOM 629 N N . SER A 1 82 ? 5.427 12.015 -3.154 1.00 83.00 82 SER A N 1
ATOM 630 C CA . SER A 1 82 ? 6.681 11.589 -3.772 1.00 83.00 82 SER A CA 1
ATOM 631 C C . SER A 1 82 ? 7.551 12.827 -3.983 1.00 83.00 82 SER A C 1
ATOM 633 O O . SER A 1 82 ? 7.087 13.817 -4.546 1.00 83.00 82 SER A O 1
ATOM 635 N N . ILE A 1 83 ? 8.790 12.800 -3.494 1.00 81.12 83 ILE A N 1
ATOM 636 C CA . ILE A 1 83 ? 9.762 13.885 -3.665 1.00 81.12 83 ILE A CA 1
ATOM 637 C C . ILE A 1 83 ? 10.906 13.366 -4.526 1.00 81.12 83 ILE A C 1
ATOM 639 O O . ILE A 1 83 ? 11.661 12.493 -4.094 1.00 81.12 83 ILE A O 1
ATOM 643 N N . TYR A 1 84 ? 11.043 13.947 -5.714 1.00 77.81 84 TYR A N 1
ATOM 644 C CA . TYR A 1 84 ? 12.045 13.599 -6.713 1.00 77.81 84 TYR A CA 1
ATOM 645 C C . TYR A 1 84 ? 13.221 14.573 -6.639 1.00 77.81 84 TYR A C 1
ATOM 647 O O . TYR A 1 84 ? 13.048 15.779 -6.858 1.00 77.81 84 TYR A O 1
ATOM 655 N N . ASN A 1 85 ? 14.414 14.051 -6.329 1.00 72.88 85 ASN A N 1
ATOM 656 C CA . ASN A 1 85 ? 15.686 14.787 -6.336 1.00 72.88 85 ASN A CA 1
ATOM 657 C C . ASN A 1 85 ? 15.615 16.158 -5.621 1.00 72.88 85 ASN A C 1
ATOM 659 O O . ASN A 1 85 ? 16.146 17.156 -6.105 1.00 72.88 85 ASN A O 1
ATOM 663 N N . ALA A 1 86 ? 14.870 16.216 -4.508 1.00 67.88 86 ALA A N 1
ATOM 664 C CA . ALA A 1 86 ? 14.598 17.415 -3.704 1.00 67.88 86 ALA A CA 1
ATOM 665 C C . ALA A 1 86 ? 13.967 18.625 -4.439 1.00 67.88 86 ALA A C 1
A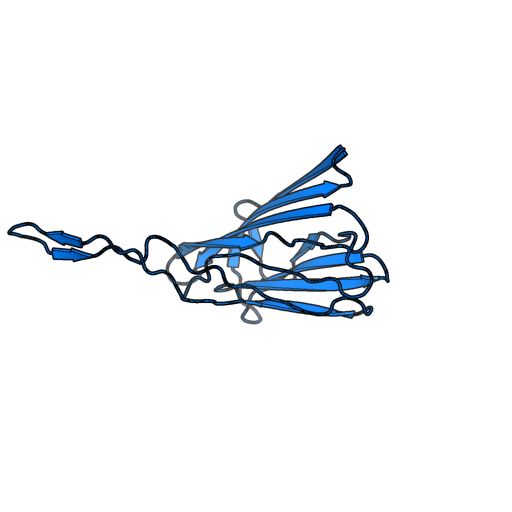TOM 667 O O . ALA A 1 86 ? 13.950 19.722 -3.884 1.00 67.88 86 ALA A O 1
ATOM 668 N N . SER A 1 87 ? 13.427 18.453 -5.652 1.00 68.88 87 SER A N 1
ATOM 669 C CA . SER A 1 87 ? 12.913 19.564 -6.471 1.00 68.88 87 SER A CA 1
ATOM 670 C C . SER A 1 87 ? 11.447 19.405 -6.863 1.00 68.88 87 SER A C 1
ATOM 672 O O . SER A 1 87 ? 10.671 20.346 -6.708 1.00 68.88 87 SER A O 1
ATOM 674 N N . THR A 1 88 ? 11.046 18.227 -7.345 1.00 78.81 88 THR A N 1
ATOM 675 C CA . THR A 1 88 ? 9.656 17.992 -7.761 1.00 78.81 88 THR A CA 1
ATOM 676 C C . THR A 1 88 ? 8.918 17.243 -6.667 1.00 78.81 88 THR A C 1
ATOM 678 O O . THR A 1 88 ? 9.370 16.189 -6.223 1.00 78.81 88 THR A O 1
ATOM 681 N N . ILE A 1 89 ? 7.781 17.787 -6.237 1.00 83.56 89 ILE A N 1
ATOM 682 C CA . ILE A 1 89 ? 6.881 17.137 -5.288 1.00 83.56 89 ILE A CA 1
ATOM 683 C C . ILE A 1 89 ? 5.611 16.776 -6.037 1.00 83.56 89 ILE A C 1
ATOM 685 O O . ILE A 1 89 ? 4.939 17.643 -6.592 1.00 83.56 89 ILE A O 1
ATOM 689 N N . GLU A 1 90 ? 5.272 15.499 -6.015 1.00 86.19 90 GLU A N 1
ATOM 690 C CA . GLU A 1 90 ? 4.007 15.001 -6.520 1.00 86.19 90 GLU A CA 1
ATOM 691 C C . GLU A 1 90 ? 3.171 14.517 -5.339 1.00 86.19 90 GLU A C 1
ATOM 693 O O . GLU A 1 90 ? 3.663 13.806 -4.460 1.00 86.19 90 GLU A O 1
ATOM 698 N N . ALA A 1 91 ? 1.903 14.912 -5.298 1.00 88.19 91 ALA A N 1
ATOM 699 C CA . ALA A 1 91 ? 0.986 14.513 -4.247 1.00 88.19 91 ALA A CA 1
ATOM 700 C C . ALA A 1 91 ? -0.299 13.960 -4.854 1.00 88.19 91 ALA A C 1
ATOM 702 O O . ALA A 1 91 ? -0.797 14.459 -5.858 1.00 88.19 91 ALA A O 1
ATOM 703 N N . GLN A 1 92 ? -0.833 12.917 -4.230 1.00 89.44 92 GLN A N 1
ATOM 704 C CA . GLN A 1 92 ? -2.131 12.353 -4.569 1.00 89.44 92 GLN A CA 1
ATOM 705 C C . GLN A 1 92 ? -2.936 12.148 -3.294 1.00 89.44 92 GLN A C 1
ATOM 707 O O . GLN A 1 92 ? -2.403 11.705 -2.271 1.00 89.44 92 GLN A O 1
ATOM 712 N N . THR A 1 93 ? -4.228 12.435 -3.392 1.00 92.19 93 THR A N 1
ATOM 713 C CA . THR A 1 93 ? -5.196 12.199 -2.328 1.00 92.19 93 THR A CA 1
ATOM 714 C C . THR A 1 93 ? -6.351 11.385 -2.888 1.00 92.19 93 THR A C 1
ATOM 716 O O . THR A 1 93 ? -6.883 11.724 -3.942 1.00 92.19 93 THR A O 1
ATOM 719 N N . LEU A 1 94 ? -6.736 10.330 -2.178 1.00 91.75 94 LEU A N 1
ATOM 720 C CA . LEU A 1 94 ? -7.969 9.583 -2.406 1.00 91.75 94 LEU A CA 1
ATOM 721 C C . LEU A 1 94 ? -8.759 9.617 -1.103 1.00 91.75 94 LEU A C 1
ATOM 723 O O . LEU A 1 94 ? -8.459 8.841 -0.205 1.00 91.75 94 LEU A O 1
ATOM 727 N N . ASP A 1 95 ? -9.711 10.533 -0.968 1.00 93.62 95 ASP A N 1
ATOM 728 C CA . ASP A 1 95 ? -10.588 10.588 0.206 1.00 93.62 95 ASP A CA 1
ATOM 729 C C . ASP A 1 95 ? -11.909 9.862 -0.109 1.00 93.62 95 ASP A C 1
ATOM 731 O O . ASP A 1 95 ? -12.390 9.892 -1.245 1.00 93.62 95 ASP A O 1
ATOM 735 N N . ASN A 1 96 ? -12.480 9.185 0.889 1.00 93.44 96 ASN A N 1
ATOM 736 C CA . ASN A 1 96 ? -13.745 8.451 0.809 1.00 93.44 96 ASN A CA 1
ATOM 737 C C . ASN A 1 96 ? -13.840 7.509 -0.410 1.00 93.44 96 ASN A C 1
ATOM 739 O O . ASN A 1 96 ? -14.875 7.411 -1.072 1.00 93.44 96 ASN A O 1
ATOM 743 N N . THR A 1 97 ? -12.733 6.844 -0.742 1.00 95.31 97 THR A N 1
ATOM 744 C CA . THR A 1 97 ? -12.618 6.018 -1.947 1.00 95.31 97 THR A CA 1
ATOM 745 C C . THR A 1 97 ? -12.766 4.544 -1.598 1.00 95.31 97 THR A C 1
ATOM 747 O O . THR A 1 97 ? -12.094 4.042 -0.700 1.00 95.31 97 THR A O 1
ATOM 750 N N . THR A 1 98 ? -13.621 3.825 -2.321 1.00 95.69 98 THR A N 1
ATOM 751 C CA . THR A 1 98 ? -13.779 2.377 -2.146 1.00 95.69 98 THR A CA 1
ATOM 752 C C . THR A 1 98 ? -12.770 1.625 -3.003 1.00 95.69 98 THR A C 1
ATOM 754 O O . THR A 1 98 ? -12.756 1.751 -4.225 1.00 95.69 98 THR A O 1
ATOM 757 N N . VAL A 1 99 ? -11.953 0.797 -2.361 1.00 95.00 99 VAL A N 1
ATOM 758 C CA . VAL A 1 99 ? -11.033 -0.132 -3.018 1.00 95.00 99 VAL A CA 1
ATOM 759 C C . VAL A 1 99 ? -11.680 -1.512 -3.019 1.00 95.00 99 VAL A C 1
ATOM 761 O O . VAL A 1 99 ? -11.834 -2.119 -1.963 1.00 95.00 99 VAL A O 1
ATOM 764 N N . SER A 1 100 ? -12.077 -1.991 -4.197 1.00 94.56 100 SER A N 1
ATOM 765 C CA . SER A 1 100 ? -12.709 -3.307 -4.419 1.00 94.56 100 SER A CA 1
ATOM 766 C C . SER A 1 100 ? -11.827 -4.281 -5.212 1.00 94.56 100 SER A C 1
ATOM 768 O O . SER A 1 100 ? -12.189 -5.431 -5.443 1.00 94.56 100 SER A O 1
ATOM 770 N N . GLY A 1 101 ? -10.650 -3.822 -5.633 1.00 94.25 101 GLY A N 1
ATOM 771 C CA . GLY A 1 101 ? -9.679 -4.578 -6.413 1.00 94.25 101 GLY A CA 1
ATOM 772 C C . GLY A 1 101 ? -8.318 -3.895 -6.365 1.00 94.25 101 GLY A C 1
ATOM 773 O O . GLY A 1 101 ? -8.065 -3.058 -5.499 1.00 94.25 101 GLY A O 1
ATOM 774 N N . ARG A 1 102 ? -7.427 -4.243 -7.295 1.00 95.00 102 ARG A N 1
ATOM 775 C CA . ARG A 1 102 ? -6.110 -3.606 -7.365 1.00 95.00 102 ARG A CA 1
ATOM 776 C C . ARG A 1 102 ? -6.242 -2.153 -7.818 1.00 95.00 102 ARG A C 1
ATOM 778 O O . ARG A 1 102 ? -6.555 -1.890 -8.975 1.00 95.00 102 ARG A O 1
ATOM 785 N N . THR A 1 103 ? -5.870 -1.238 -6.937 1.00 94.12 103 THR A N 1
ATOM 786 C CA . THR A 1 103 ? -5.741 0.188 -7.224 1.00 94.12 103 THR A CA 1
ATOM 787 C C . THR A 1 103 ? -4.265 0.558 -7.240 1.00 94.12 103 THR A C 1
ATOM 789 O O . THR A 1 103 ? -3.555 0.374 -6.249 1.00 94.12 103 THR A O 1
ATOM 792 N N . VAL A 1 104 ? -3.781 1.065 -8.374 1.00 93.81 104 VAL A N 1
ATOM 793 C CA . VAL A 1 104 ? -2.424 1.617 -8.474 1.00 93.81 104 VAL A CA 1
ATOM 794 C C . VAL A 1 104 ? -2.411 2.995 -7.818 1.00 93.81 104 VAL A C 1
ATOM 796 O O . VAL A 1 104 ? -3.232 3.847 -8.145 1.00 93.81 104 VAL A O 1
ATOM 799 N N . ILE A 1 105 ? -1.498 3.179 -6.867 1.00 90.44 105 ILE A N 1
ATOM 800 C CA . ILE A 1 105 ? -1.268 4.452 -6.172 1.00 90.44 105 ILE A CA 1
ATOM 801 C C . ILE A 1 105 ? -0.145 5.215 -6.861 1.00 90.44 105 ILE A C 1
ATOM 803 O O . ILE A 1 105 ? -0.202 6.428 -6.986 1.00 90.44 105 ILE A O 1
ATOM 807 N N . ASP A 1 106 ? 0.890 4.504 -7.292 1.00 87.75 106 ASP A N 1
ATOM 808 C CA . ASP A 1 106 ? 1.992 5.104 -8.024 1.00 87.75 106 ASP A CA 1
ATOM 809 C C . ASP A 1 106 ? 2.500 4.105 -9.056 1.00 87.75 106 ASP A C 1
ATOM 811 O O . ASP A 1 106 ? 2.767 2.944 -8.730 1.00 87.75 106 ASP A O 1
ATOM 815 N N . GLU A 1 107 ? 2.571 4.539 -10.307 1.00 88.12 107 GLU A N 1
ATOM 816 C CA . GLU A 1 107 ? 2.969 3.689 -11.422 1.00 88.12 107 GLU A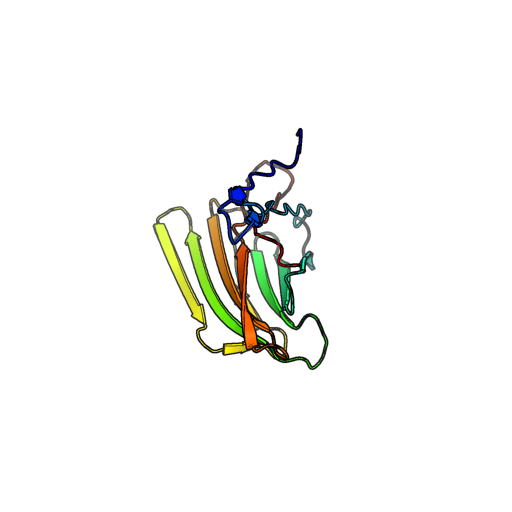 CA 1
ATOM 817 C C . GLU A 1 107 ? 4.493 3.614 -11.559 1.00 88.12 107 GLU A C 1
ATOM 819 O O . GLU A 1 107 ? 5.021 2.558 -11.918 1.00 88.12 107 GLU A O 1
ATOM 824 N N . ILE A 1 108 ? 5.196 4.715 -11.264 1.00 85.31 108 ILE A N 1
ATOM 825 C CA . ILE A 1 108 ? 6.631 4.862 -11.515 1.00 85.31 108 ILE A CA 1
ATOM 826 C C . ILE A 1 108 ? 7.291 5.555 -10.325 1.00 85.31 108 ILE A C 1
ATOM 828 O O . ILE A 1 108 ? 7.422 6.772 -10.275 1.00 85.31 108 ILE A O 1
ATOM 832 N N . VAL A 1 109 ? 7.798 4.739 -9.408 1.00 82.50 109 VAL A N 1
ATOM 833 C CA . VAL A 1 109 ? 8.724 5.154 -8.353 1.00 82.50 109 VAL A CA 1
ATOM 834 C C . VAL A 1 109 ? 10.139 4.762 -8.757 1.00 82.50 109 VAL A C 1
ATOM 836 O O . VAL A 1 109 ? 10.389 3.573 -8.982 1.00 82.50 109 VAL A O 1
ATOM 839 N N . TYR A 1 110 ? 11.079 5.707 -8.859 1.00 79.25 110 TYR A N 1
ATOM 840 C CA . TYR A 1 110 ? 12.415 5.371 -9.344 1.00 79.25 110 TYR A CA 1
ATOM 841 C C . TYR A 1 110 ? 13.273 4.734 -8.249 1.00 79.25 110 TYR A C 1
ATOM 843 O O . TYR A 1 110 ? 13.656 5.354 -7.262 1.00 79.25 110 TYR A O 1
ATOM 851 N N . SER A 1 111 ? 13.679 3.484 -8.470 1.00 71.75 111 SER A N 1
ATOM 852 C CA . SER A 1 111 ? 14.434 2.692 -7.488 1.00 71.75 111 SER A CA 1
ATOM 853 C C . SER A 1 111 ? 15.921 3.052 -7.374 1.00 71.75 111 SER A C 1
ATOM 855 O O . SER A 1 111 ? 16.607 2.554 -6.484 1.00 71.75 111 SER A O 1
ATOM 857 N N . LYS A 1 112 ? 16.431 3.894 -8.282 1.00 69.50 112 LYS A N 1
ATOM 858 C CA . LYS A 1 112 ? 17.847 4.307 -8.376 1.00 69.50 112 LYS A CA 1
ATOM 859 C C . LYS A 1 112 ? 18.065 5.801 -8.114 1.00 69.50 112 LYS A C 1
ATOM 861 O O . LYS A 1 112 ? 19.152 6.313 -8.365 1.00 69.50 112 LYS A O 1
ATOM 866 N N . SER A 1 113 ? 17.031 6.497 -7.658 1.00 63.53 113 SER A N 1
ATOM 867 C CA . SER A 1 113 ? 17.034 7.940 -7.435 1.00 63.53 113 SER A CA 1
ATOM 868 C C . SER A 1 113 ? 17.111 8.261 -5.939 1.00 63.53 113 SER A C 1
ATOM 870 O O . SER A 1 113 ? 16.806 7.415 -5.098 1.00 63.53 113 SER A O 1
ATOM 872 N N . GLN A 1 114 ? 17.509 9.490 -5.594 1.00 66.25 114 GLN A N 1
ATOM 873 C CA . GLN A 1 114 ? 17.412 10.029 -4.229 1.00 66.25 114 GLN A CA 1
ATOM 874 C C . GLN A 1 114 ? 15.969 10.468 -3.960 1.00 66.25 114 GLN A C 1
ATOM 876 O O . GLN A 1 114 ? 15.657 11.651 -3.816 1.00 66.25 114 GLN A O 1
ATOM 881 N N . GLU A 1 115 ? 15.074 9.492 -3.977 1.00 71.88 115 GLU A N 1
ATOM 882 C CA . GLU A 1 115 ? 13.639 9.694 -3.915 1.00 71.88 115 GLU A CA 1
ATOM 883 C C . GLU A 1 115 ? 13.086 9.299 -2.551 1.00 71.88 115 GLU A C 1
ATOM 885 O O . GLU A 1 115 ? 13.461 8.284 -1.960 1.00 71.88 115 GLU A O 1
ATOM 890 N N . THR A 1 116 ? 12.180 10.127 -2.036 1.00 76.06 116 THR A N 1
ATOM 891 C CA . THR A 1 116 ? 11.442 9.827 -0.808 1.00 76.06 116 THR A CA 1
ATOM 892 C C . THR A 1 116 ? 9.965 9.741 -1.127 1.00 76.06 116 THR A C 1
ATOM 894 O O . THR A 1 116 ? 9.371 10.707 -1.606 1.00 76.06 116 THR A O 1
ATOM 897 N N . HIS A 1 117 ? 9.360 8.605 -0.788 1.00 79.00 117 HIS A N 1
ATOM 898 C CA . HIS A 1 117 ? 7.925 8.397 -0.926 1.00 79.00 117 HIS A CA 1
ATOM 899 C C . HIS A 1 117 ? 7.312 8.209 0.454 1.00 79.00 117 HIS A C 1
ATOM 901 O O . HIS A 1 117 ? 7.868 7.541 1.321 1.00 79.00 117 HIS A O 1
ATOM 907 N N . ASN A 1 118 ? 6.152 8.809 0.672 1.00 82.75 118 ASN A N 1
ATOM 908 C CA . ASN A 1 118 ? 5.363 8.637 1.879 1.00 82.75 118 ASN A CA 1
ATOM 909 C C . ASN A 1 118 ? 3.939 8.301 1.468 1.00 82.75 118 ASN A C 1
ATOM 911 O O . ASN A 1 118 ? 3.328 9.076 0.738 1.00 82.75 118 ASN A O 1
ATOM 915 N N . VAL A 1 119 ? 3.389 7.201 1.979 1.00 86.25 119 VAL A N 1
ATOM 916 C CA . VAL A 1 119 ? 1.965 6.884 1.830 1.00 86.25 11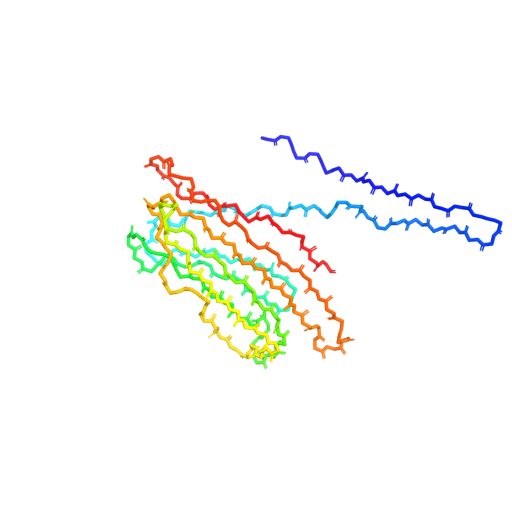9 VAL A CA 1
ATOM 917 C C . VAL A 1 119 ? 1.350 6.817 3.220 1.00 86.25 119 VAL A C 1
ATOM 919 O O . VAL A 1 119 ? 1.881 6.196 4.136 1.00 86.25 119 VAL A O 1
ATOM 922 N N . ARG A 1 120 ? 0.221 7.486 3.408 1.00 88.19 120 ARG A N 1
ATOM 923 C CA . ARG A 1 120 ? -0.596 7.420 4.619 1.00 88.19 120 ARG A CA 1
ATOM 924 C C . ARG A 1 120 ? -1.964 6.926 4.206 1.00 88.19 120 ARG A C 1
ATOM 926 O O . ARG A 1 120 ? -2.550 7.497 3.294 1.00 88.19 120 ARG A O 1
ATOM 933 N N . ILE A 1 121 ? -2.452 5.883 4.860 1.00 89.06 121 ILE A N 1
ATOM 934 C CA . ILE A 1 121 ? -3.718 5.233 4.534 1.00 89.06 121 ILE A CA 1
ATOM 935 C C . ILE A 1 121 ? -4.531 5.122 5.812 1.00 89.06 121 ILE A C 1
ATOM 937 O O . ILE A 1 121 ? -4.074 4.550 6.798 1.00 89.06 121 ILE A O 1
ATOM 941 N N . ARG A 1 122 ? -5.751 5.644 5.788 1.00 90.06 122 ARG A N 1
ATOM 942 C CA . ARG A 1 122 ? -6.813 5.236 6.693 1.00 90.06 122 ARG A CA 1
ATOM 943 C C . ARG A 1 122 ? -7.716 4.260 5.969 1.00 90.06 122 ARG A C 1
ATOM 945 O O . ARG A 1 122 ? -8.043 4.486 4.812 1.00 90.06 122 ARG A O 1
ATOM 952 N N . GLN A 1 123 ? -8.122 3.203 6.644 1.00 91.00 123 GLN A N 1
ATOM 953 C CA . GLN A 1 123 ? -9.097 2.250 6.132 1.00 91.00 123 GLN A CA 1
ATOM 954 C C . GLN A 1 123 ? -1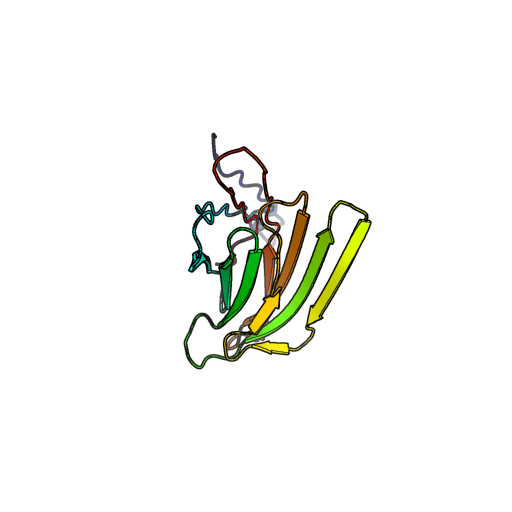0.230 2.115 7.136 1.00 91.00 123 GLN A C 1
ATOM 956 O O . GLN A 1 123 ? -9.993 2.096 8.347 1.00 91.00 123 GLN A O 1
ATOM 961 N N . GLN A 1 124 ? -11.451 2.033 6.634 1.00 89.56 124 GLN A N 1
ATOM 962 C CA . GLN A 1 124 ? -12.606 1.732 7.450 1.00 89.56 124 GLN A CA 1
ATOM 963 C C . GLN A 1 124 ? -12.807 0.223 7.497 1.00 89.56 124 GLN A C 1
ATOM 965 O O . GLN A 1 124 ? -12.787 -0.465 6.476 1.00 89.56 124 GLN A O 1
ATOM 970 N N . ASP A 1 125 ? -13.016 -0.291 8.697 1.00 86.81 125 ASP A N 1
ATOM 971 C CA . ASP A 1 125 ? -13.397 -1.671 8.904 1.00 86.81 125 ASP A CA 1
ATOM 972 C C . ASP A 1 125 ? -14.817 -1.918 8.350 1.00 86.81 125 ASP A C 1
ATOM 974 O O . ASP A 1 125 ? -15.757 -1.228 8.763 1.00 86.81 125 ASP A O 1
ATOM 978 N N . PRO A 1 126 ? -15.005 -2.851 7.395 1.00 86.06 126 PRO A N 1
ATOM 979 C CA . PRO A 1 126 ? -16.302 -3.055 6.756 1.00 86.06 126 PRO A CA 1
ATOM 980 C C . PRO A 1 126 ? -17.406 -3.490 7.723 1.00 86.06 126 PRO A C 1
ATOM 982 O O . PRO A 1 126 ? -18.570 -3.174 7.471 1.00 86.06 126 PRO A O 1
ATOM 985 N N . GLU A 1 127 ? -17.056 -4.173 8.812 1.00 87.88 127 GLU A N 1
ATOM 986 C CA . GLU A 1 127 ? -18.002 -4.697 9.795 1.00 87.88 127 GLU A CA 1
ATOM 987 C C . GLU A 1 127 ? -18.283 -3.660 10.887 1.00 87.88 127 GLU A C 1
ATOM 989 O O . GLU A 1 127 ? -19.418 -3.222 11.063 1.00 87.88 127 GLU A O 1
ATOM 994 N N . THR A 1 128 ? -17.236 -3.190 11.567 1.00 87.75 128 THR A N 1
ATOM 995 C CA . THR A 1 128 ? -17.368 -2.310 12.744 1.00 87.75 128 THR A CA 1
ATOM 996 C C . THR A 1 128 ? -17.501 -0.828 12.401 1.00 87.75 128 THR A C 1
ATOM 998 O O . THR A 1 128 ? -17.841 -0.022 13.265 1.00 87.75 128 THR A O 1
ATOM 1001 N N . LYS A 1 129 ? -17.205 -0.440 11.154 1.00 85.88 129 LYS A N 1
ATOM 1002 C CA . LYS A 1 129 ? -17.143 0.956 10.677 1.00 85.88 129 LYS A CA 1
ATOM 1003 C C . LYS A 1 129 ? -16.094 1.828 11.374 1.00 85.88 129 LYS A C 1
ATOM 1005 O O . LYS A 1 129 ? -16.036 3.034 11.120 1.00 85.88 129 LYS A O 1
ATOM 1010 N N . LEU A 1 130 ? -15.237 1.232 12.204 1.00 85.44 130 LEU A N 1
ATOM 1011 C CA . LEU A 1 130 ? -14.133 1.917 12.865 1.00 85.44 130 LEU A CA 1
ATOM 1012 C C . LEU A 1 130 ? -13.003 2.209 11.877 1.00 85.44 130 LEU A C 1
ATOM 1014 O O . LEU A 1 130 ? -12.754 1.447 10.943 1.00 85.44 130 LEU A O 1
ATOM 1018 N N . TRP A 1 131 ? -12.299 3.314 12.105 1.00 83.75 131 TRP A N 1
ATOM 1019 C CA . TRP A 1 131 ? -11.181 3.733 11.269 1.00 83.75 131 TRP A CA 1
ATOM 1020 C C . TRP A 1 131 ? -9.850 3.252 11.826 1.00 83.75 131 TRP A C 1
ATOM 1022 O O . TRP A 1 131 ? -9.572 3.351 13.019 1.00 83.75 131 TRP A O 1
ATOM 1032 N N . SER A 1 132 ? -9.009 2.775 10.920 1.00 80.19 132 SER A N 1
ATOM 1033 C CA . SER A 1 132 ? -7.672 2.277 11.193 1.00 80.19 132 SER A CA 1
ATOM 1034 C C . SER A 1 132 ? -6.660 3.076 10.359 1.00 80.19 132 SER A C 1
ATOM 1036 O O . SER A 1 132 ? -6.973 3.457 9.237 1.00 80.19 132 SER A O 1
ATOM 1038 N N . PHE A 1 133 ? -5.483 3.401 10.904 1.00 79.19 133 PHE A N 1
ATOM 1039 C CA . PHE A 1 133 ? -4.424 4.178 10.253 1.00 79.19 133 PHE A CA 1
ATOM 1040 C C . PHE A 1 133 ? -3.146 3.355 10.060 1.00 79.19 133 PHE A C 1
ATOM 1042 O O . PHE A 1 133 ? -2.634 2.743 10.992 1.00 79.19 133 PHE A O 1
ATOM 1049 N N . ALA A 1 134 ? -2.586 3.425 8.857 1.00 72.62 134 ALA A N 1
ATOM 1050 C CA . ALA A 1 134 ? -1.293 2.878 8.488 1.00 72.62 134 ALA A CA 1
ATOM 1051 C C . ALA A 1 134 ? -0.463 3.933 7.743 1.00 72.62 134 ALA A C 1
ATOM 1053 O O . ALA A 1 134 ? -0.988 4.779 7.013 1.00 72.62 134 ALA A O 1
ATOM 1054 N N . ARG A 1 135 ? 0.860 3.875 7.899 1.00 61.47 135 ARG A N 1
ATOM 1055 C CA . ARG A 1 135 ? 1.807 4.741 7.192 1.00 61.47 135 ARG A CA 1
ATOM 1056 C C . ARG A 1 135 ? 2.929 3.894 6.614 1.00 61.47 135 ARG A C 1
ATOM 1058 O O . ARG A 1 135 ? 3.481 3.067 7.325 1.00 61.47 135 ARG A O 1
ATOM 1065 N N . SER A 1 136 ? 3.295 4.156 5.363 1.00 66.44 136 SER A N 1
ATOM 1066 C CA . SER A 1 136 ? 4.547 3.721 4.756 1.00 66.44 136 SER A CA 1
ATOM 1067 C C . SER A 1 136 ? 5.461 4.916 4.493 1.00 66.44 136 SER A C 1
ATOM 1069 O O . SER A 1 136 ? 5.021 6.006 4.117 1.00 66.44 136 SER A O 1
ATOM 1071 N N . CYS A 1 137 ? 6.754 4.696 4.691 1.00 61.41 137 CYS A N 1
ATOM 1072 C CA . CYS A 1 137 ? 7.813 5.619 4.310 1.00 61.41 137 CYS A CA 1
ATOM 1073 C C . CYS A 1 137 ? 8.992 4.779 3.811 1.00 61.41 137 CYS A C 1
ATOM 1075 O O . CYS A 1 137 ? 9.895 4.502 4.598 1.00 61.41 137 CYS A O 1
ATOM 1077 N N . PRO A 1 138 ? 8.965 4.287 2.561 1.00 60.72 138 PRO A N 1
ATOM 1078 C CA . PRO A 1 138 ? 10.120 3.612 1.992 1.00 60.72 138 PRO A CA 1
ATOM 1079 C C . PRO A 1 138 ? 11.340 4.538 2.004 1.00 60.72 138 PRO A C 1
ATOM 1081 O O . PRO A 1 138 ? 11.282 5.680 1.547 1.00 60.72 138 PRO A O 1
ATOM 1084 N N . LEU A 1 139 ? 12.455 4.020 2.505 1.00 54.25 139 LEU A N 1
ATOM 1085 C CA . LEU A 1 139 ? 13.775 4.596 2.289 1.00 54.25 139 LEU A CA 1
ATOM 1086 C C . LEU A 1 139 ? 14.431 3.835 1.139 1.00 54.25 139 LEU A C 1
ATOM 1088 O O . LEU A 1 139 ? 14.750 2.660 1.289 1.00 54.25 139 LEU A O 1
ATOM 1092 N N . PHE A 1 140 ? 14.636 4.484 -0.006 1.00 52.28 140 PHE A N 1
ATOM 1093 C CA . PHE A 1 140 ? 15.476 3.935 -1.069 1.00 52.28 140 PHE A CA 1
ATOM 1094 C C . PHE A 1 140 ? 16.930 4.260 -0.748 1.00 52.28 140 PHE A C 1
ATOM 1096 O O . PHE A 1 140 ? 17.450 5.306 -1.126 1.00 52.28 140 PHE A O 1
ATOM 1103 N N . GLN A 1 141 ? 17.600 3.386 0.001 1.00 46.69 141 GLN A N 1
ATOM 1104 C CA . GLN A 1 141 ? 19.022 3.577 0.251 1.00 46.69 141 GLN A CA 1
ATOM 1105 C C . GLN A 1 141 ? 19.816 3.088 -0.962 1.00 46.69 141 GLN A C 1
ATOM 1107 O O . GLN A 1 141 ? 19.933 1.885 -1.197 1.00 46.69 141 GLN A O 1
ATOM 1112 N N . THR A 1 142 ? 20.381 4.020 -1.732 1.00 39.84 142 THR A N 1
ATOM 1113 C CA . THR A 1 142 ? 21.347 3.724 -2.797 1.00 39.84 142 THR A CA 1
ATOM 1114 C C . THR A 1 142 ? 22.682 3.295 -2.176 1.00 39.84 142 THR A C 1
ATOM 1116 O O . THR A 1 142 ? 23.649 4.051 -2.144 1.00 39.84 142 THR A O 1
ATOM 1119 N N . ALA A 1 143 ? 22.743 2.082 -1.631 1.00 33.41 143 ALA A N 1
ATOM 1120 C CA . ALA A 1 143 ? 23.997 1.351 -1.465 1.00 33.41 143 ALA A CA 1
ATOM 1121 C C . ALA A 1 143 ? 24.178 0.455 -2.701 1.00 33.41 143 ALA A C 1
ATOM 1123 O O . ALA A 1 143 ? 23.177 -0.019 -3.240 1.00 33.41 143 ALA A O 1
ATOM 1124 N N . PRO A 1 144 ? 25.407 0.194 -3.175 1.00 36.47 144 PRO A N 1
ATOM 1125 C CA . PRO A 1 144 ? 25.635 -0.228 -4.555 1.00 36.47 144 PRO A CA 1
ATOM 1126 C C . PRO A 1 144 ? 25.023 -1.579 -4.968 1.00 36.47 144 PRO A C 1
ATOM 1128 O O . PRO A 1 144 ? 25.165 -1.917 -6.134 1.00 36.47 144 PRO A O 1
ATOM 1131 N N . HIS A 1 145 ? 24.383 -2.365 -4.091 1.00 35.00 145 HIS A N 1
ATOM 1132 C CA . HIS A 1 145 ? 23.989 -3.743 -4.422 1.00 35.00 145 HIS A CA 1
ATOM 1133 C C . HIS A 1 145 ? 22.614 -4.245 -3.933 1.00 35.00 145 HIS A C 1
ATOM 1135 O O . HIS A 1 145 ? 22.272 -5.356 -4.309 1.00 35.00 145 HIS A O 1
ATOM 1141 N N . VAL A 1 146 ? 21.795 -3.511 -3.159 1.00 39.62 146 VAL A N 1
ATOM 1142 C CA . VAL A 1 146 ? 20.433 -3.995 -2.808 1.00 39.62 146 VAL A CA 1
ATOM 1143 C C . VAL A 1 146 ? 19.494 -2.822 -2.489 1.00 39.62 146 VAL A C 1
ATOM 1145 O O . VAL A 1 146 ? 19.793 -2.081 -1.547 1.00 39.62 146 VAL A O 1
ATOM 1148 N N . PRO A 1 147 ? 18.350 -2.650 -3.183 1.00 42.72 147 PRO A N 1
ATOM 1149 C CA . PRO A 1 147 ? 17.309 -1.734 -2.732 1.00 42.72 147 PRO A CA 1
ATOM 1150 C C . PRO A 1 147 ? 16.708 -2.288 -1.436 1.00 42.72 147 PRO A C 1
ATOM 1152 O O . PRO A 1 147 ? 15.919 -3.228 -1.448 1.00 42.72 147 PRO A O 1
ATOM 1155 N N . ARG A 1 148 ? 17.124 -1.740 -0.294 1.00 44.78 148 ARG A N 1
ATOM 1156 C CA . ARG A 1 148 ? 16.569 -2.102 1.013 1.00 44.78 148 ARG A CA 1
ATOM 1157 C C . ARG A 1 148 ? 15.363 -1.230 1.284 1.00 44.78 148 ARG A C 1
ATOM 1159 O O . ARG A 1 148 ? 15.518 -0.073 1.643 1.00 44.78 148 ARG A O 1
ATOM 1166 N N . PHE A 1 149 ? 14.175 -1.795 1.138 1.00 46.75 149 PHE A N 1
ATOM 1167 C CA . PHE A 1 149 ? 12.970 -1.156 1.643 1.00 46.75 149 PHE A CA 1
ATOM 1168 C C . PHE A 1 149 ? 12.938 -1.281 3.167 1.00 46.75 149 PHE A C 1
ATOM 1170 O O . PHE A 1 149 ? 13.354 -2.297 3.724 1.00 46.75 149 PHE A O 1
ATOM 1177 N N . ALA A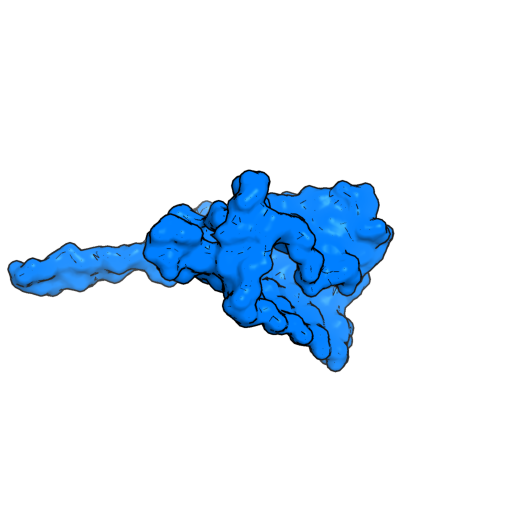 1 150 ? 12.480 -0.226 3.830 1.00 41.91 150 ALA A N 1
ATOM 1178 C CA . ALA A 1 150 ? 12.041 -0.255 5.213 1.00 41.91 150 ALA A CA 1
ATOM 1179 C C . ALA A 1 150 ? 10.648 0.371 5.225 1.00 41.91 150 ALA A C 1
ATOM 1181 O O . ALA A 1 150 ? 10.468 1.531 4.860 1.00 41.91 150 ALA A O 1
ATOM 1182 N N . TYR A 1 151 ? 9.637 -0.422 5.555 1.00 47.06 151 TYR A N 1
ATOM 1183 C CA . TYR A 1 151 ? 8.345 0.112 5.973 1.00 47.06 151 TYR A CA 1
ATOM 1184 C C . TYR A 1 151 ? 8.428 0.425 7.467 1.00 47.06 151 TYR A C 1
ATOM 1186 O O . TYR A 1 151 ? 9.166 -0.219 8.189 1.00 47.06 151 TYR A O 1
ATOM 1194 N N . SER A 1 152 ? 7.724 1.447 7.927 1.00 41.28 152 SER A N 1
ATOM 1195 C CA . SER A 1 152 ? 7.654 1.813 9.337 1.00 41.28 152 SER A CA 1
ATOM 1196 C C . SER A 1 152 ? 6.235 2.302 9.556 1.00 41.28 152 SER A C 1
ATOM 1198 O O . SER A 1 152 ? 5.870 3.417 9.177 1.00 41.28 152 SER A O 1
ATOM 1200 N N . GLY A 1 153 ? 5.403 1.410 10.078 1.00 44.56 153 GLY A N 1
ATOM 1201 C CA . GLY A 1 153 ? 4.003 1.686 10.349 1.00 44.56 153 GLY A CA 1
ATOM 1202 C C . GLY A 1 153 ? 3.531 0.906 11.562 1.00 44.56 153 GLY A C 1
ATOM 1203 O O . GLY A 1 153 ? 4.020 -0.192 11.831 1.00 44.56 153 GLY A O 1
ATOM 1204 N N . ALA A 1 154 ? 2.584 1.489 12.294 1.00 44.19 154 ALA A N 1
ATOM 1205 C CA . ALA A 1 154 ? 1.835 0.775 13.313 1.00 44.19 154 ALA A CA 1
ATOM 1206 C C . ALA A 1 154 ? 1.028 -0.329 12.616 1.00 44.19 154 ALA A C 1
ATOM 1208 O O . ALA A 1 154 ? 0.113 -0.036 11.844 1.00 44.19 154 ALA A O 1
ATOM 1209 N N . ASN A 1 155 ? 1.392 -1.591 12.841 1.00 42.59 155 ASN A N 1
ATOM 1210 C CA . ASN A 1 155 ? 0.519 -2.698 12.475 1.00 42.59 155 ASN A CA 1
ATOM 1211 C C . ASN A 1 155 ? -0.704 -2.637 13.393 1.00 42.59 155 ASN A C 1
ATOM 1213 O O . ASN A 1 155 ? -0.571 -2.614 14.616 1.00 42.59 155 ASN A O 1
ATOM 1217 N N . MET A 1 156 ? -1.890 -2.568 12.796 1.00 43.53 156 MET A N 1
ATOM 1218 C CA . MET A 1 156 ? -3.141 -2.606 13.540 1.00 43.53 156 MET A CA 1
ATOM 1219 C C . MET A 1 156 ? -3.601 -4.053 13.601 1.00 43.53 156 MET A C 1
ATOM 1221 O O . MET A 1 156 ? -4.145 -4.560 12.621 1.00 43.53 156 MET A O 1
ATOM 1225 N N . THR A 1 157 ? -3.305 -4.704 14.726 1.00 42.16 157 THR A N 1
ATOM 1226 C CA . THR A 1 157 ? -3.957 -5.953 15.144 1.00 42.16 157 THR A CA 1
ATOM 1227 C C . THR A 1 157 ? -5.454 -5.742 15.289 1.00 42.16 157 THR A C 1
ATOM 1229 O O . THR A 1 157 ? -5.821 -4.710 15.900 1.00 42.16 157 THR A O 1
#

Sequence (157 aa):
MESTPISYKLNFKTFEQDITTPNLFAPYSEYHADLSAVNSVLTIPLKNLVLTYQTTSASAVRISIAPKESGASVLIDMRRASIYNASTIEAQTLDNTTVSGRTVIDEIVYSKSQETHNVRIRQQDPETKLWSFARSCPLFQTAPHVPRFAYSGANMT

Foldseek 3Di:
DDCDPDFDWDWDDDPVDTDIDGGPDQFWDWDWDFQQDAQDKDWDDAPQKIWIWGRNDNFWIWIKMAGPDQQDKKFKWKWKWKQFPNPDIDIDIDHRDIHRGIDTPGGGDTLQGQMWMKMKMWIADPPPRDIDIWIFIFGSDVDPPGRTTTGTIRRDD

Radius of gyration: 17.95 Å; Cα contacts (8 Å, |Δi|>4): 367; chains: 1; bounding box: 44×31×59 Å

Mean predicted aligned error: 10.05 Å

Nearest PDB structures (foldseek):
  2q7n-assembly2_C  TM=2.777E-01  e=2.163E-01  Mus musculus
  4rt1-assembly1_A  TM=2.962E-01  e=5.743E-01  Pseudomonas aeruginosa PAO1
  7ad7-assembly1_B  TM=3.254E-01  e=9.600E-01  Homo sapiens
  8d7r-assembly1_B  TM=2.859E-01  e=1.179E+00  Homo sapiens
  5i5k-assembly2_A  TM=3.830E-01  e=3.468E+00  Homo sapiens

Secondary structure (DSSP, 8-state):
----------EEE-SS-EEEPPPSSPPEEP---B--STT-EEEEE-SSEEEEEEEEETTEEEEEEEESSTT--EEEEEEEEEEETTTEEEEEEEEEEEE-S-EEEEEEEETTSS-EEEEEEEEE-TTT--EEEEEE--B-B--TT--B----EE---